Protein AF-A0A419EYG0-F1 (afdb_monomer)

Foldseek 3Di:
DDDPPPPVVVVVVVVVVVVVVVVVVVPFFDWDPLLVVLLVVCCVVCVVQWDWDDDGQAEIETEGDPPDDDDPVVVVVSCLSRQHDPVSPHGDDGSYFWYWYYYPPRHTDWIWGQDPVVRDIDIDPDPPD

Radius of gyration: 21.49 Å; Cα contacts (8 Å, |Δi|>4): 158; chains: 1; bounding box: 45×41×68 Å

Secondary structure (DSSP, 8-state):
----HHHHHHHHHHHHHHHHHHHHHTTS-PPPHHHHHHHHHHHHHHTTTEEEEEETTTEEEEEESSS----HHHHHHHHHHHHB-TTSSSB---S--EEEEEETTTEEEEEEEEETTTTEEEEESS---

Sequence (129 aa):
MYETKGLGFRLFMCLLIMVSFVLLCSACSNPSVMDMERLKALNEIYGEKYSFKLSGDFYLEVTSKGDVQVTEEELIGIYKLFFFDSSKTKKRDTAFIYLNWYKRRGRFQYQIFYDPRTGQFKKSHASHA

Structure (mmCIF, N/CA/C/O backbone):
data_AF-A0A419EYG0-F1
#
_entry.id   AF-A0A419EYG0-F1
#
loop_
_atom_site.group_PDB
_atom_site.id
_atom_site.type_symbol
_atom_site.label_atom_id
_atom_site.label_alt_id
_atom_site.label_comp_id
_atom_site.label_asym_id
_atom_site.label_entity_id
_atom_site.label_seq_id
_atom_site.pdbx_PDB_ins_code
_atom_site.Cartn_x
_atom_site.Cartn_y
_atom_site.Cartn_z
_atom_site.occupancy
_atom_site.B_iso_or_equiv
_atom_site.auth_seq_id
_atom_site.auth_comp_id
_atom_site.auth_asym_id
_atom_site.auth_atom_id
_atom_site.pdbx_PDB_model_num
ATOM 1 N N . MET A 1 1 ? 30.721 -25.054 -53.793 1.00 51.47 1 MET A N 1
ATOM 2 C CA . MET A 1 1 ? 31.377 -25.008 -52.469 1.00 51.47 1 MET A CA 1
ATOM 3 C C . MET A 1 1 ? 31.382 -23.564 -51.964 1.00 51.47 1 MET A C 1
ATOM 5 O O . MET A 1 1 ? 32.394 -22.925 -52.126 1.00 51.47 1 MET A O 1
ATOM 9 N N . TYR A 1 2 ? 30.262 -23.031 -51.449 1.00 49.16 2 TYR A N 1
ATOM 10 C CA . TYR A 1 2 ? 30.173 -21.790 -50.641 1.00 49.16 2 TYR A CA 1
ATOM 11 C C . TYR A 1 2 ? 28.724 -21.632 -50.127 1.00 49.16 2 TYR A C 1
ATOM 13 O O . TYR A 1 2 ? 27.924 -20.947 -50.748 1.00 49.16 2 TYR A O 1
ATOM 21 N N . GLU A 1 3 ? 28.374 -22.259 -49.000 1.00 49.69 3 GLU A N 1
ATOM 22 C CA . GLU A 1 3 ? 27.086 -22.021 -48.305 1.00 49.69 3 GLU A CA 1
ATOM 23 C C . GLU A 1 3 ? 27.240 -21.940 -46.773 1.00 49.69 3 GLU A C 1
ATOM 25 O O . GLU A 1 3 ? 26.322 -22.201 -46.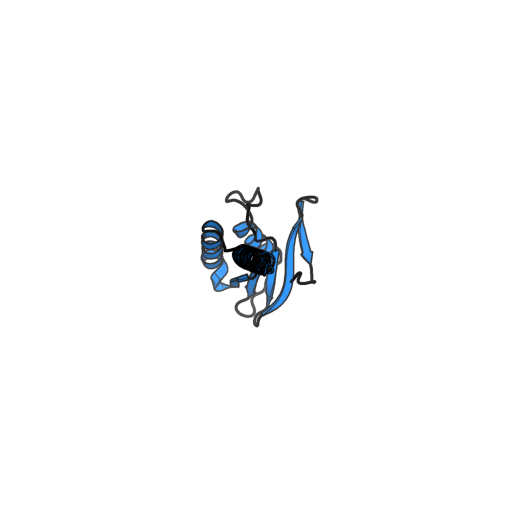005 1.00 49.69 3 GLU A O 1
ATOM 30 N N . THR A 1 4 ? 28.408 -21.537 -46.271 1.00 55.59 4 THR A N 1
ATOM 31 C CA . THR A 1 4 ? 28.649 -21.441 -44.817 1.00 55.59 4 THR A CA 1
ATOM 32 C C . THR A 1 4 ? 28.328 -20.068 -44.216 1.00 55.59 4 THR A C 1
ATOM 34 O O . THR A 1 4 ? 28.276 -19.932 -42.996 1.00 55.59 4 THR A O 1
ATOM 37 N N . LYS A 1 5 ? 28.051 -19.039 -45.035 1.00 55.22 5 LYS A N 1
ATOM 38 C CA . LYS A 1 5 ? 27.830 -17.660 -44.550 1.00 55.22 5 LYS A CA 1
ATOM 39 C C . LYS A 1 5 ? 26.475 -17.445 -43.852 1.00 55.22 5 LYS A C 1
ATOM 41 O O . LYS A 1 5 ? 26.358 -16.538 -43.036 1.00 55.22 5 LYS A O 1
ATOM 46 N N . GLY A 1 6 ? 25.469 -18.281 -44.122 1.00 61.34 6 GLY A N 1
ATOM 47 C CA . GLY A 1 6 ? 24.130 -18.144 -43.530 1.00 61.34 6 GLY A CA 1
ATOM 48 C C . GLY A 1 6 ? 23.986 -18.747 -42.128 1.00 61.34 6 GLY A C 1
ATOM 49 O O . GLY A 1 6 ? 23.185 -18.262 -41.330 1.00 61.34 6 GLY A O 1
ATOM 50 N N . LEU A 1 7 ? 24.768 -19.782 -41.804 1.00 64.50 7 LEU A N 1
ATOM 51 C CA . LEU A 1 7 ? 24.619 -20.525 -40.548 1.00 64.50 7 LEU A CA 1
ATOM 52 C C . LEU A 1 7 ? 25.145 -19.728 -39.344 1.00 64.50 7 LEU A C 1
ATOM 54 O O . LEU A 1 7 ? 24.473 -19.649 -38.319 1.00 64.50 7 LEU A O 1
ATOM 58 N N . GLY A 1 8 ? 26.299 -19.068 -39.494 1.00 71.19 8 GLY A N 1
ATOM 59 C CA . GLY A 1 8 ? 26.883 -18.231 -38.439 1.00 71.19 8 GLY A CA 1
AT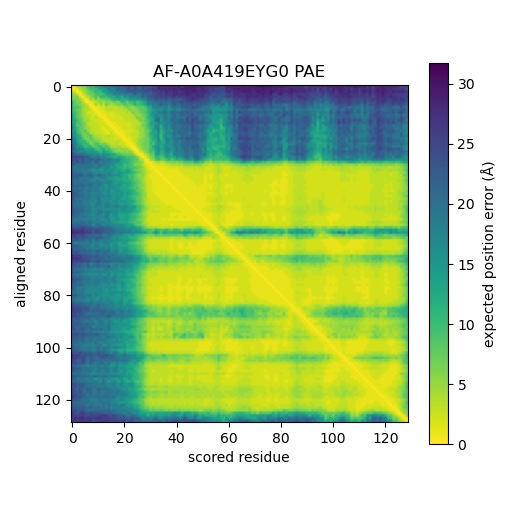OM 60 C C . GLY A 1 8 ? 26.010 -17.024 -38.084 1.00 71.19 8 GLY A C 1
ATOM 61 O O . GLY A 1 8 ? 25.826 -16.722 -36.909 1.00 71.19 8 GLY A O 1
ATOM 62 N N . PHE A 1 9 ? 25.396 -16.388 -39.087 1.00 72.94 9 PHE A N 1
ATOM 63 C CA . PHE A 1 9 ? 24.482 -15.263 -38.871 1.00 72.94 9 PHE A CA 1
ATOM 64 C C . PHE A 1 9 ? 23.203 -15.687 -38.134 1.00 72.94 9 PHE A C 1
ATOM 66 O O . PHE A 1 9 ? 22.754 -14.991 -37.226 1.00 72.94 9 PHE A O 1
ATOM 73 N N . ARG A 1 10 ? 22.642 -16.857 -38.473 1.00 77.31 10 ARG A N 1
ATOM 74 C CA . ARG A 1 10 ? 21.463 -17.412 -37.785 1.00 77.31 10 ARG A CA 1
ATOM 75 C C . ARG A 1 10 ? 21.766 -17.778 -36.332 1.00 77.31 10 ARG A C 1
ATOM 77 O O . ARG A 1 10 ? 20.981 -17.437 -35.456 1.00 77.31 10 ARG A O 1
ATOM 84 N N . LEU A 1 11 ? 22.917 -18.397 -36.065 1.00 78.50 11 LEU A N 1
ATOM 85 C CA . LEU A 1 11 ? 23.349 -18.720 -34.700 1.00 78.50 11 LEU A CA 1
ATOM 86 C C . LEU A 1 11 ? 23.600 -17.458 -33.863 1.00 78.50 11 LEU A C 1
ATOM 88 O O . LEU A 1 11 ? 23.186 -17.402 -32.708 1.00 78.50 11 LEU A O 1
ATOM 92 N N . PHE A 1 12 ? 24.204 -16.425 -34.456 1.00 79.31 12 PHE A N 1
ATOM 93 C CA . PHE A 1 12 ? 24.416 -15.135 -33.798 1.00 79.31 12 PHE A CA 1
ATOM 94 C C . PHE A 1 12 ? 23.095 -14.415 -33.480 1.00 79.31 12 PHE A C 1
ATOM 96 O O . PHE A 1 12 ? 22.922 -13.905 -32.375 1.00 79.31 12 PHE A O 1
ATOM 103 N N . MET A 1 13 ? 22.130 -14.435 -34.406 1.00 79.25 13 MET A N 1
ATOM 104 C CA . MET A 1 13 ? 20.779 -13.906 -34.180 1.00 79.25 13 MET A CA 1
ATOM 105 C C . MET A 1 13 ? 20.036 -14.664 -33.072 1.00 79.25 13 MET A C 1
ATOM 107 O O . MET A 1 13 ? 19.449 -14.037 -32.194 1.00 79.25 13 MET A O 1
ATOM 111 N N . CYS A 1 14 ? 20.102 -15.999 -33.052 1.00 81.19 14 CYS A N 1
ATOM 112 C CA . CYS A 1 14 ? 19.512 -16.794 -31.972 1.00 81.19 14 CYS A CA 1
ATOM 113 C C . CYS A 1 14 ? 20.162 -16.495 -30.613 1.00 81.19 14 CYS A C 1
ATOM 115 O O . CYS A 1 14 ? 19.454 -16.388 -29.613 1.00 81.19 14 CYS A O 1
ATOM 117 N N . LEU A 1 15 ? 21.486 -16.313 -30.575 1.00 84.00 15 LEU A N 1
ATOM 118 C CA . LEU A 1 15 ? 22.206 -15.934 -29.360 1.00 84.00 15 LEU A CA 1
ATOM 119 C C . LEU A 1 15 ? 21.751 -14.558 -28.851 1.00 84.00 15 LEU A C 1
ATOM 121 O O . LEU A 1 15 ? 21.453 -14.422 -27.669 1.00 84.00 15 LEU A O 1
ATOM 125 N N . LEU A 1 16 ? 21.645 -13.562 -29.737 1.00 83.38 16 LEU A N 1
ATOM 126 C CA . LEU A 1 16 ? 21.154 -12.225 -29.390 1.00 83.38 16 LEU A CA 1
ATOM 127 C C . LEU A 1 16 ? 19.738 -12.272 -28.815 1.00 83.38 16 LEU A C 1
ATOM 129 O O . LEU A 1 16 ? 19.494 -11.675 -27.773 1.00 83.38 16 LEU A O 1
ATOM 133 N N . ILE A 1 17 ? 18.831 -13.028 -29.440 1.00 81.38 17 ILE A N 1
ATOM 134 C CA . ILE A 1 17 ? 17.457 -13.188 -28.948 1.00 81.38 17 ILE A CA 1
ATOM 135 C C . ILE A 1 17 ? 17.451 -13.833 -27.558 1.00 81.38 17 ILE A C 1
ATOM 137 O O . ILE A 1 17 ? 16.755 -13.344 -26.671 1.00 81.38 17 ILE A O 1
ATOM 141 N N . MET A 1 18 ? 18.248 -14.886 -27.333 1.00 80.69 18 MET A N 1
ATOM 142 C CA . MET A 1 18 ? 18.334 -15.523 -26.014 1.00 80.69 18 MET A CA 1
ATOM 143 C C . MET A 1 18 ? 18.912 -14.582 -24.950 1.00 80.69 18 MET A C 1
ATOM 145 O O . MET A 1 18 ? 18.365 -14.507 -23.853 1.00 80.69 18 MET A O 1
ATOM 149 N N . VAL A 1 19 ? 19.960 -13.816 -25.270 1.00 79.38 19 VAL A N 1
ATOM 150 C CA . VAL A 1 19 ? 20.537 -12.821 -24.349 1.00 79.38 19 VAL A CA 1
ATOM 151 C C . VAL A 1 19 ? 19.526 -11.715 -24.034 1.00 79.38 19 VAL A C 1
ATOM 153 O O . VAL A 1 19 ? 19.354 -11.363 -22.868 1.00 79.38 19 VAL A O 1
ATOM 156 N N . SER A 1 20 ? 18.798 -11.209 -25.033 1.00 73.62 20 SER A N 1
ATOM 157 C CA . SER A 1 20 ? 17.731 -10.225 -24.822 1.00 73.62 20 SER A CA 1
ATOM 158 C C . SER A 1 20 ? 16.600 -10.770 -23.945 1.00 73.62 20 SER A C 1
ATOM 160 O O . SER A 1 20 ? 16.102 -10.047 -23.087 1.00 73.62 20 SER A O 1
ATOM 162 N N . PHE A 1 21 ? 16.221 -12.041 -24.100 1.00 72.12 21 PHE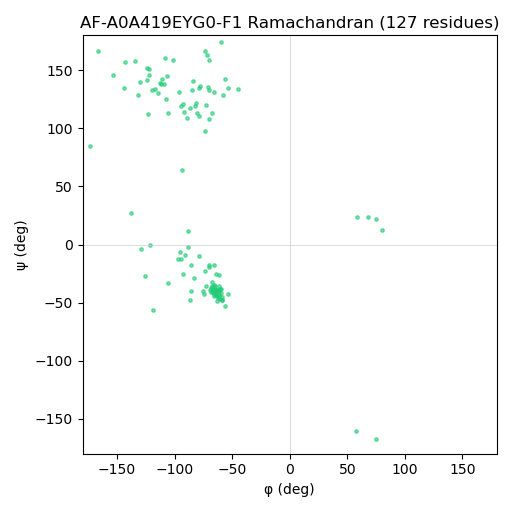 A N 1
ATOM 163 C CA . PHE A 1 21 ? 15.171 -12.661 -23.286 1.00 72.12 21 PHE A CA 1
ATOM 164 C C . PHE A 1 21 ? 15.597 -12.825 -21.818 1.00 72.12 21 PHE A C 1
ATOM 166 O O . PHE A 1 21 ? 14.825 -12.529 -20.910 1.00 72.12 21 PHE A O 1
ATOM 173 N N . VAL A 1 22 ? 16.853 -13.215 -21.574 1.00 69.56 22 VAL A N 1
ATOM 174 C CA . VAL A 1 22 ? 17.418 -13.333 -20.216 1.00 69.56 22 VAL A CA 1
ATOM 175 C C . VAL A 1 22 ? 17.504 -11.967 -19.519 1.00 69.56 22 VAL A C 1
ATOM 177 O O . VAL A 1 22 ? 17.193 -11.861 -18.330 1.00 69.56 22 VAL A O 1
ATOM 180 N N . LEU A 1 23 ? 17.861 -10.909 -20.255 1.00 64.44 23 LEU A N 1
ATOM 181 C CA . LEU A 1 23 ? 17.886 -9.537 -19.733 1.00 64.44 23 LEU A CA 1
ATOM 182 C C . LEU A 1 23 ? 16.480 -8.995 -19.417 1.00 64.44 23 LEU A C 1
ATOM 184 O O . LEU A 1 23 ? 16.318 -8.239 -18.464 1.00 64.44 23 LEU A O 1
ATOM 188 N N . LEU A 1 24 ? 15.450 -9.404 -20.163 1.00 60.72 24 LEU A N 1
ATOM 189 C CA . LEU A 1 24 ? 14.061 -9.014 -19.886 1.00 60.72 24 LEU A CA 1
ATOM 190 C C . LEU A 1 24 ? 13.485 -9.719 -18.648 1.00 60.72 24 LEU A C 1
ATOM 192 O O . LEU A 1 24 ? 12.754 -9.097 -17.883 1.00 60.72 24 LEU A O 1
ATOM 196 N N . CYS A 1 25 ? 13.848 -10.979 -18.390 1.00 57.12 25 CYS A N 1
ATOM 197 C CA . CYS A 1 25 ? 13.390 -11.705 -17.197 1.00 57.12 25 CYS A CA 1
ATOM 198 C C . CYS A 1 25 ? 14.000 -11.189 -15.881 1.00 57.12 25 CYS A C 1
ATOM 200 O O . CYS A 1 25 ? 13.471 -11.471 -14.811 1.00 57.12 25 CYS A O 1
ATOM 202 N N . SER A 1 26 ? 15.103 -10.439 -15.936 1.00 55.56 26 SER A N 1
ATOM 203 C CA . SER A 1 26 ? 15.755 -9.861 -14.751 1.00 55.56 26 SER A CA 1
ATOM 204 C C . SER A 1 26 ? 15.205 -8.479 -14.368 1.00 55.56 26 SER A C 1
ATOM 206 O O . SER A 1 26 ? 15.588 -7.938 -13.334 1.00 55.56 26 SER A O 1
ATOM 208 N N . ALA A 1 27 ? 14.262 -7.945 -15.152 1.00 53.69 27 ALA A N 1
ATOM 209 C CA . ALA A 1 27 ? 13.534 -6.710 -14.864 1.00 53.69 27 ALA A CA 1
ATOM 210 C C . ALA A 1 27 ? 12.252 -6.923 -14.026 1.00 53.69 27 ALA A C 1
ATOM 212 O O . ALA A 1 27 ? 11.460 -5.992 -13.890 1.00 53.69 27 ALA A O 1
ATOM 213 N N . CYS A 1 28 ? 12.038 -8.115 -13.452 1.00 60.16 28 CYS A N 1
ATOM 214 C CA . CYS A 1 28 ? 11.053 -8.299 -12.381 1.00 60.16 28 CYS A CA 1
ATOM 215 C C . CYS A 1 28 ? 11.417 -7.370 -11.214 1.00 60.16 28 CYS A C 1
ATOM 217 O O . CYS A 1 28 ? 12.574 -7.352 -10.779 1.00 60.16 28 CYS A O 1
ATOM 219 N N . SER A 1 29 ? 10.469 -6.569 -10.722 1.00 66.94 29 SER A N 1
ATOM 220 C CA . SER A 1 29 ? 10.787 -5.535 -9.740 1.00 66.94 29 SER A CA 1
ATOM 221 C C . SER A 1 29 ? 11.051 -6.180 -8.381 1.00 66.94 29 SER A C 1
ATOM 223 O O . SER A 1 29 ? 10.137 -6.519 -7.628 1.00 66.94 29 SER A O 1
ATOM 225 N N . ASN A 1 30 ? 12.322 -6.387 -8.059 1.00 79.56 30 ASN A N 1
ATOM 226 C CA . ASN A 1 30 ? 12.698 -6.865 -6.739 1.00 79.56 30 ASN A CA 1
ATOM 227 C C . ASN A 1 30 ? 12.467 -5.749 -5.703 1.00 79.56 30 ASN A C 1
ATOM 229 O O . ASN A 1 30 ? 12.851 -4.604 -5.960 1.00 79.56 30 ASN A O 1
ATOM 233 N N . PRO A 1 31 ? 11.878 -6.054 -4.529 1.00 86.69 31 PRO A N 1
ATOM 234 C CA . PRO A 1 31 ? 11.737 -5.083 -3.451 1.00 86.69 31 PRO A CA 1
ATOM 235 C C . PRO A 1 31 ? 13.079 -4.448 -3.082 1.00 86.69 31 PRO A C 1
ATOM 237 O O . PRO A 1 31 ? 14.079 -5.148 -2.907 1.00 86.69 31 PRO A O 1
ATOM 240 N N . SER A 1 32 ? 13.104 -3.124 -2.921 1.00 89.94 32 SER A N 1
ATOM 241 C CA . SER A 1 32 ? 14.296 -2.438 -2.422 1.00 89.94 32 SER A CA 1
ATOM 242 C C . SER A 1 32 ? 14.505 -2.709 -0.925 1.00 89.94 32 SER A C 1
ATOM 244 O O . SER A 1 32 ? 13.576 -3.090 -0.208 1.00 89.94 32 SER A O 1
ATOM 246 N N . VAL A 1 33 ? 15.714 -2.446 -0.413 1.00 91.19 33 VAL A N 1
ATOM 247 C CA . VAL A 1 33 ? 16.009 -2.526 1.035 1.00 91.19 33 VAL A CA 1
ATOM 248 C C . VAL A 1 33 ? 15.025 -1.673 1.842 1.00 91.19 33 VAL A C 1
ATOM 250 O O . VAL A 1 33 ? 14.474 -2.127 2.842 1.00 91.19 33 VAL A O 1
ATOM 253 N N . MET A 1 34 ? 14.726 -0.469 1.353 1.00 91.88 34 MET A N 1
ATOM 254 C CA . MET A 1 34 ? 13.778 0.437 1.997 1.00 91.88 34 MET A CA 1
ATOM 255 C C . MET A 1 34 ? 12.343 -0.113 1.982 1.00 91.88 34 MET A C 1
ATOM 257 O O . MET A 1 34 ? 11.609 0.085 2.948 1.00 91.88 34 MET A O 1
ATOM 261 N N . ASP A 1 35 ? 11.922 -0.825 0.932 1.00 92.56 35 ASP A N 1
ATOM 262 C CA . ASP A 1 35 ? 10.599 -1.465 0.912 1.00 92.56 35 ASP A CA 1
ATOM 263 C C . ASP A 1 35 ? 10.505 -2.564 1.978 1.00 92.56 35 ASP A C 1
ATOM 265 O O . ASP A 1 35 ? 9.490 -2.667 2.668 1.00 92.56 35 ASP A O 1
ATOM 269 N N . MET A 1 36 ? 11.583 -3.325 2.186 1.00 93.62 36 MET A N 1
ATOM 270 C CA . MET A 1 36 ? 11.654 -4.339 3.242 1.00 93.62 36 MET A CA 1
ATOM 271 C C . MET A 1 36 ? 11.632 -3.719 4.645 1.00 93.62 36 MET A C 1
ATOM 273 O O . MET A 1 36 ? 10.922 -4.214 5.522 1.00 93.62 36 MET A O 1
ATOM 277 N N . GLU A 1 37 ? 12.336 -2.607 4.864 1.00 94.62 37 GLU A N 1
ATOM 278 C CA . GLU A 1 37 ? 12.281 -1.858 6.128 1.00 94.62 37 GLU A CA 1
ATOM 279 C C . GLU A 1 37 ? 10.873 -1.326 6.417 1.00 94.62 37 GLU A C 1
ATOM 281 O O . GLU A 1 37 ? 10.370 -1.442 7.536 1.00 94.62 37 GLU A O 1
ATOM 286 N N . ARG A 1 38 ? 10.192 -0.785 5.402 1.00 94.31 38 ARG A N 1
ATOM 287 C CA . ARG A 1 38 ? 8.814 -0.297 5.542 1.00 94.31 38 ARG A CA 1
ATOM 288 C C . ARG A 1 38 ? 7.829 -1.433 5.774 1.00 94.31 38 ARG A C 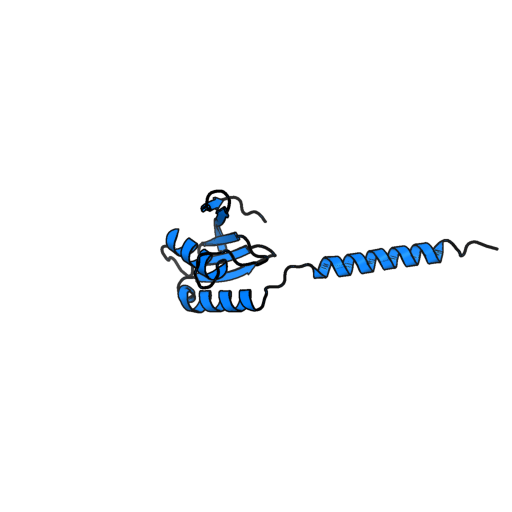1
ATOM 290 O O . ARG A 1 38 ? 6.923 -1.284 6.590 1.00 94.31 38 ARG A O 1
ATOM 297 N N . LEU A 1 39 ? 8.023 -2.578 5.122 1.00 95.31 39 LEU A N 1
ATOM 298 C CA . LEU A 1 39 ? 7.236 -3.781 5.377 1.00 95.31 39 LEU A CA 1
ATOM 299 C C . LEU A 1 39 ? 7.428 -4.275 6.818 1.00 95.31 39 LEU A C 1
ATOM 301 O O . LEU A 1 39 ? 6.462 -4.686 7.463 1.00 95.31 39 LEU A O 1
ATOM 305 N N . LYS A 1 40 ? 8.653 -4.202 7.352 1.00 96.44 40 LYS A N 1
ATOM 306 C CA . LYS A 1 40 ? 8.935 -4.518 8.756 1.00 96.44 40 LYS A CA 1
ATOM 307 C C . LYS A 1 40 ? 8.211 -3.551 9.697 1.00 96.44 40 LYS A C 1
ATOM 309 O O . LYS A 1 40 ? 7.485 -4.013 10.571 1.00 96.44 40 LYS A O 1
ATOM 314 N N . ALA A 1 41 ? 8.307 -2.243 9.457 1.00 95.75 41 ALA A N 1
ATOM 315 C CA . ALA A 1 41 ? 7.613 -1.228 10.255 1.00 95.75 41 ALA A CA 1
ATOM 316 C C . ALA A 1 41 ? 6.081 -1.402 10.234 1.00 95.75 41 ALA A C 1
ATOM 318 O O . ALA A 1 41 ? 5.416 -1.243 11.256 1.00 95.75 41 ALA A O 1
ATOM 319 N N . LEU A 1 42 ? 5.506 -1.780 9.086 1.00 96.88 42 LEU A N 1
ATOM 320 C CA . LEU A 1 42 ? 4.088 -2.137 8.995 1.00 96.88 42 LEU A CA 1
ATOM 321 C C . LEU A 1 42 ? 3.737 -3.328 9.886 1.00 96.88 42 LEU A C 1
ATOM 323 O O . LEU A 1 42 ? 2.742 -3.276 10.604 1.00 96.88 42 LEU A O 1
ATOM 327 N N . ASN A 1 43 ? 4.541 -4.392 9.851 1.00 97.00 43 ASN A N 1
ATOM 328 C CA . ASN A 1 43 ? 4.316 -5.562 10.697 1.00 97.00 43 ASN A CA 1
ATOM 329 C C . ASN A 1 43 ? 4.477 -5.236 12.188 1.00 97.00 43 ASN A C 1
ATOM 331 O O . ASN A 1 43 ? 3.720 -5.758 12.996 1.00 97.00 43 ASN A O 1
ATOM 335 N N . GLU A 1 44 ? 5.401 -4.354 12.563 1.00 97.25 44 GLU A N 1
ATOM 336 C CA . GLU A 1 44 ? 5.568 -3.928 13.958 1.00 97.25 44 GLU A CA 1
ATOM 337 C C . GLU A 1 44 ? 4.358 -3.126 14.466 1.00 97.25 44 GLU A C 1
ATOM 339 O O . GLU A 1 44 ? 3.907 -3.343 15.586 1.00 97.25 44 GLU A O 1
ATOM 344 N N . ILE A 1 45 ? 3.793 -2.234 13.644 1.00 96.56 45 ILE A N 1
ATOM 345 C CA . ILE A 1 45 ? 2.697 -1.340 14.064 1.00 96.56 45 ILE A CA 1
ATOM 346 C C . ILE A 1 45 ? 1.317 -2.000 13.925 1.00 96.56 45 ILE A C 1
ATOM 348 O O . ILE A 1 45 ? 0.439 -1.810 14.763 1.00 96.56 45 ILE A O 1
ATOM 352 N N . TYR A 1 46 ? 1.103 -2.756 12.850 1.00 96.88 46 TYR A N 1
ATOM 353 C CA . TYR A 1 46 ? -0.210 -3.259 12.437 1.00 96.88 46 TYR A CA 1
ATOM 354 C C . TYR A 1 46 ? -0.277 -4.791 12.355 1.00 96.88 46 TYR A C 1
ATOM 356 O O . TYR A 1 46 ? -1.328 -5.346 12.025 1.00 96.88 46 TYR A O 1
ATOM 364 N N . GLY A 1 47 ? 0.819 -5.496 12.649 1.00 96.12 47 GLY A N 1
ATOM 365 C CA . GLY A 1 47 ? 0.938 -6.940 12.447 1.00 96.12 47 GLY A CA 1
ATOM 366 C C . GLY A 1 47 ? 0.017 -7.788 13.315 1.00 96.12 47 GLY A C 1
ATOM 367 O O . GLY A 1 47 ? -0.231 -8.938 12.969 1.00 96.12 47 GLY A O 1
ATOM 368 N N . GLU A 1 48 ? -0.543 -7.267 14.404 1.00 96.12 48 GLU A N 1
ATOM 369 C CA . GLU A 1 48 ? -1.570 -7.997 15.159 1.00 96.12 48 GLU A CA 1
ATOM 370 C C . GLU A 1 48 ? -2.879 -8.116 14.368 1.00 96.12 48 GLU A C 1
ATOM 372 O O . GLU A 1 48 ? -3.507 -9.176 14.345 1.00 96.12 48 GLU A O 1
ATOM 377 N N . LYS A 1 49 ? -3.262 -7.048 13.657 1.00 96.75 49 LYS A N 1
ATOM 378 C CA . LYS A 1 49 ? -4.522 -6.959 12.906 1.00 96.75 49 LYS A CA 1
ATOM 379 C C . LYS A 1 49 ? -4.399 -7.378 11.447 1.00 96.75 49 LYS A C 1
ATOM 381 O O . LYS A 1 49 ? -5.398 -7.782 10.854 1.00 96.75 49 LYS A O 1
ATOM 386 N N . TYR A 1 50 ? -3.213 -7.281 10.851 1.00 97.56 50 TYR A N 1
ATOM 387 C CA . TYR A 1 50 ? -3.017 -7.548 9.428 1.00 97.56 50 TYR A CA 1
ATOM 388 C C . TYR A 1 50 ? -1.792 -8.411 9.160 1.00 97.56 50 TYR A C 1
ATOM 390 O O . TYR A 1 50 ? -0.856 -8.497 9.952 1.00 97.56 50 TYR A O 1
ATOM 398 N N . SER A 1 51 ? -1.800 -9.056 8.003 1.00 96.69 51 SER A N 1
ATOM 399 C CA . SER A 1 51 ? -0.605 -9.586 7.361 1.00 96.69 51 SER A CA 1
ATOM 400 C C . SER A 1 51 ? -0.319 -8.794 6.094 1.00 96.69 51 SER A C 1
ATOM 402 O O . SER A 1 51 ? -1.240 -8.515 5.319 1.00 96.69 51 SER A O 1
ATOM 404 N N . PHE A 1 52 ? 0.956 -8.489 5.882 1.00 96.62 52 PHE A N 1
ATOM 405 C CA . PHE A 1 52 ? 1.435 -7.708 4.751 1.00 96.62 52 PHE A CA 1
ATOM 406 C C . PHE A 1 52 ? 2.274 -8.575 3.821 1.00 96.62 52 PHE A C 1
ATOM 408 O O . PHE A 1 52 ? 3.095 -9.366 4.287 1.00 96.62 52 PHE A O 1
ATOM 415 N N . LYS A 1 53 ? 2.093 -8.407 2.512 1.00 94.38 53 LYS A N 1
ATOM 416 C CA . LYS A 1 53 ? 2.889 -9.095 1.494 1.00 94.38 53 LYS A CA 1
ATOM 417 C C . LYS A 1 53 ? 3.130 -8.168 0.310 1.00 94.38 53 LYS A C 1
ATOM 419 O O . LYS A 1 53 ? 2.202 -7.530 -0.169 1.00 94.38 53 LYS A O 1
ATOM 424 N N . LEU A 1 54 ? 4.364 -8.119 -0.177 1.00 92.19 54 LEU A N 1
ATOM 425 C CA . LEU A 1 54 ? 4.669 -7.522 -1.476 1.00 92.19 54 LEU A CA 1
ATOM 426 C C . LEU A 1 54 ? 4.370 -8.575 -2.542 1.00 92.19 54 LEU A C 1
ATOM 428 O O . LEU A 1 54 ? 4.899 -9.687 -2.472 1.00 92.19 54 LEU A O 1
ATOM 432 N N . SER A 1 55 ? 3.444 -8.275 -3.447 1.00 85.12 55 SER A N 1
ATOM 433 C CA . SER A 1 55 ? 2.902 -9.244 -4.399 1.00 85.12 55 SER A CA 1
ATOM 434 C C . SER A 1 55 ? 2.913 -8.668 -5.804 1.00 85.12 55 SER A C 1
ATOM 436 O O . SER A 1 55 ? 2.428 -7.557 -6.032 1.00 85.12 55 SER A O 1
ATOM 438 N N . GLY A 1 56 ? 3.474 -9.438 -6.738 1.00 74.31 56 GLY A N 1
ATOM 439 C CA . GLY A 1 56 ? 3.776 -8.952 -8.079 1.00 74.31 56 GLY A CA 1
ATOM 440 C C . GLY A 1 56 ? 4.700 -7.734 -8.050 1.00 74.31 56 GLY A C 1
ATOM 441 O O . GLY A 1 56 ? 5.364 -7.465 -7.048 1.00 74.31 56 GLY A O 1
ATOM 442 N N . ASP A 1 57 ? 4.703 -6.987 -9.149 1.00 70.19 57 ASP A N 1
ATOM 443 C CA . ASP A 1 57 ? 5.610 -5.849 -9.299 1.00 70.19 57 ASP A CA 1
ATOM 444 C C . ASP A 1 57 ? 5.060 -4.540 -8.688 1.00 70.19 57 ASP A C 1
ATOM 446 O O . ASP A 1 57 ? 5.810 -3.606 -8.419 1.00 70.19 57 ASP A O 1
ATOM 450 N N . PHE A 1 58 ? 3.744 -4.447 -8.431 1.00 83.94 58 PHE A N 1
ATOM 451 C CA . PHE A 1 58 ? 3.097 -3.148 -8.174 1.00 83.94 58 PHE A CA 1
ATOM 452 C C . PHE A 1 58 ? 2.220 -3.065 -6.913 1.00 83.94 58 PHE A C 1
ATOM 454 O O . PHE A 1 58 ? 1.730 -1.972 -6.602 1.00 83.94 58 PHE A O 1
ATOM 461 N N . TYR A 1 59 ? 2.016 -4.161 -6.169 1.00 89.38 59 TYR A N 1
ATOM 462 C CA . TYR A 1 59 ? 1.028 -4.213 -5.081 1.00 89.38 59 TYR A CA 1
ATOM 463 C C . TYR A 1 59 ? 1.637 -4.521 -3.705 1.00 89.38 59 TYR A C 1
ATOM 465 O O . TYR A 1 59 ? 2.381 -5.485 -3.520 1.00 89.38 59 TYR A O 1
ATOM 473 N N . LEU A 1 60 ? 1.226 -3.737 -2.706 1.00 95.12 60 LEU A N 1
ATOM 474 C CA . LEU A 1 60 ? 1.264 -4.133 -1.301 1.00 95.12 60 LEU A CA 1
ATOM 475 C C . LEU A 1 60 ? -0.084 -4.766 -0.941 1.00 95.12 60 LEU A C 1
ATOM 477 O O . LEU A 1 60 ? -1.114 -4.092 -0.922 1.00 95.12 60 LEU A O 1
ATOM 481 N N . GLU A 1 61 ? -0.090 -6.053 -0.627 1.00 95.75 61 GLU A N 1
ATOM 482 C CA . GLU A 1 61 ? -1.269 -6.754 -0.131 1.00 95.75 61 GLU A CA 1
ATOM 483 C C . GLU A 1 61 ? -1.403 -6.587 1.382 1.00 95.75 61 GLU A C 1
ATOM 485 O O . GLU A 1 61 ? -0.455 -6.803 2.141 1.00 95.75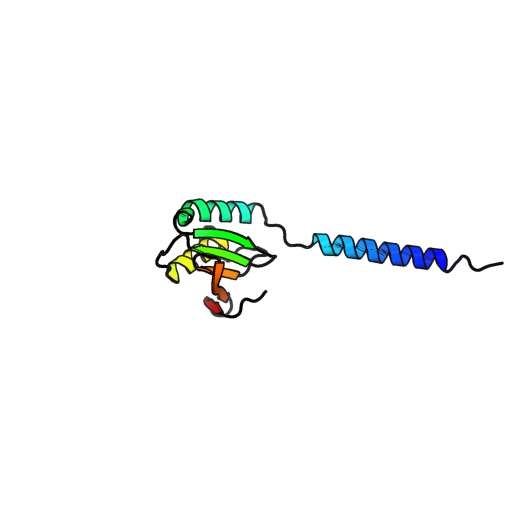 61 GLU A O 1
ATOM 490 N N . VAL A 1 62 ? -2.617 -6.257 1.818 1.00 96.88 62 VAL A N 1
ATOM 491 C CA . VAL A 1 62 ? -3.010 -6.124 3.221 1.00 96.88 62 VAL A CA 1
ATOM 492 C C . VAL A 1 62 ? -4.176 -7.067 3.474 1.00 96.88 62 VAL A C 1
ATOM 494 O O . VAL A 1 62 ? -5.271 -6.856 2.956 1.00 96.88 62 VAL A O 1
ATOM 497 N N . THR A 1 63 ? -3.963 -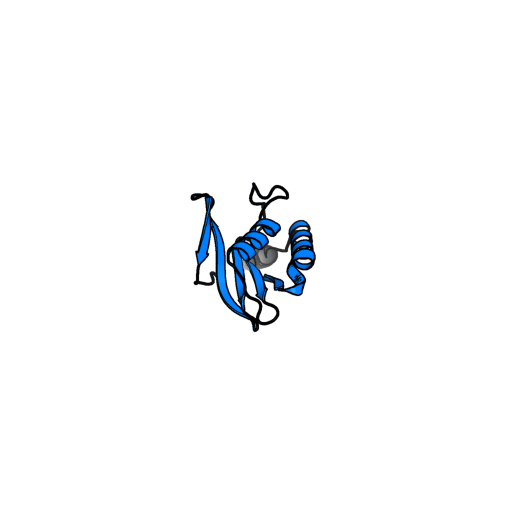8.105 4.279 1.00 97.12 63 THR A N 1
ATOM 498 C CA . THR A 1 63 ? -5.012 -9.080 4.622 1.00 97.12 63 THR A CA 1
ATOM 499 C C . THR A 1 63 ? -5.355 -9.001 6.102 1.00 97.12 63 THR A C 1
ATOM 501 O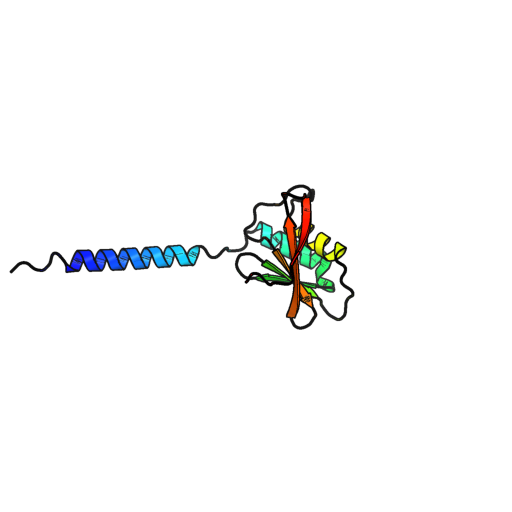 O . THR A 1 63 ? -4.458 -9.044 6.941 1.00 97.12 63 THR A O 1
ATOM 504 N N . SER A 1 64 ? -6.642 -8.906 6.444 1.00 96.81 64 SER A N 1
ATOM 505 C CA . SER A 1 64 ? -7.080 -8.854 7.844 1.00 96.81 64 SER A CA 1
ATOM 506 C C . SER A 1 64 ? -6.896 -10.198 8.569 1.00 96.81 64 SER A C 1
ATOM 508 O O . SER A 1 64 ? -7.309 -11.256 8.079 1.00 96.81 64 SER A O 1
ATOM 510 N N . LYS A 1 65 ? -6.327 -10.154 9.777 1.00 94.44 65 LYS A N 1
ATOM 511 C CA . LYS A 1 65 ? -6.254 -11.270 10.725 1.00 94.44 65 LYS A CA 1
ATOM 512 C C . LYS A 1 65 ? -7.530 -11.273 11.565 1.00 94.44 65 LYS A C 1
ATOM 514 O O . LYS A 1 65 ? -7.816 -10.324 12.281 1.00 94.44 65 LYS A O 1
ATOM 519 N N . GLY A 1 66 ? -8.317 -12.341 11.471 1.00 89.81 66 GLY A N 1
ATOM 520 C CA . GLY A 1 66 ? -9.584 -12.430 12.206 1.00 89.81 66 GLY A CA 1
ATOM 521 C C . GLY A 1 66 ? -10.707 -11.562 11.624 1.00 89.81 66 GLY A C 1
ATOM 522 O O . GLY A 1 66 ? -10.618 -11.066 10.497 1.00 89.81 66 GLY A O 1
ATOM 523 N N . ASP A 1 67 ? -11.777 -11.419 12.404 1.00 86.19 67 ASP A N 1
ATOM 524 C CA . ASP A 1 67 ? -12.909 -10.536 12.106 1.00 86.19 67 ASP A CA 1
ATOM 525 C C . ASP A 1 67 ? -12.683 -9.172 12.781 1.00 86.19 67 ASP A C 1
ATOM 527 O O . ASP A 1 67 ? -13.390 -8.780 13.704 1.00 86.19 67 ASP A O 1
ATOM 531 N N . VAL A 1 68 ? -11.638 -8.467 12.343 1.00 89.00 68 VAL A N 1
ATOM 532 C CA . VAL A 1 68 ? -11.360 -7.088 12.768 1.00 89.00 68 VAL A CA 1
ATOM 533 C C . VAL A 1 68 ? -12.166 -6.098 11.931 1.00 89.00 68 VAL A C 1
ATOM 535 O O . VAL A 1 68 ? -12.309 -6.257 10.715 1.00 89.00 68 VAL A O 1
ATOM 538 N N . GLN A 1 69 ? -12.683 -5.053 12.577 1.00 91.88 69 GLN A N 1
ATOM 539 C CA . GLN A 1 69 ? -13.271 -3.920 11.872 1.00 91.88 69 GLN A CA 1
ATOM 540 C C . GLN A 1 69 ? -12.148 -3.105 11.225 1.00 91.88 69 GLN A C 1
ATOM 542 O O . GLN A 1 69 ? -11.256 -2.618 11.915 1.00 91.88 69 GLN A O 1
ATOM 547 N N . VAL A 1 70 ? -12.196 -2.977 9.900 1.00 93.06 70 VAL A N 1
ATOM 548 C CA . VAL A 1 70 ? -11.214 -2.231 9.103 1.00 93.06 70 VAL A CA 1
ATOM 549 C C . VAL A 1 70 ? -11.864 -0.941 8.621 1.00 93.06 70 VAL A C 1
ATOM 551 O O . VAL A 1 70 ? -12.919 -0.995 7.984 1.00 93.06 70 VAL A O 1
ATOM 554 N N . THR A 1 71 ? -11.245 0.201 8.913 1.00 95.19 71 THR A N 1
ATOM 555 C CA . THR A 1 71 ? -11.681 1.509 8.405 1.00 95.19 71 THR A CA 1
ATOM 556 C C . THR A 1 71 ? -10.815 1.961 7.234 1.00 95.19 71 THR A C 1
ATOM 558 O O . THR A 1 71 ? -9.686 1.501 7.046 1.00 95.19 71 THR A O 1
ATOM 561 N N . GLU A 1 72 ? -11.347 2.872 6.422 1.00 94.69 72 GLU A N 1
ATOM 562 C CA . GLU A 1 72 ? -10.609 3.434 5.291 1.00 94.69 72 GLU A CA 1
ATOM 563 C C . GLU A 1 72 ? -9.433 4.296 5.762 1.00 94.69 72 GLU A C 1
ATOM 565 O O . GLU A 1 72 ? -8.345 4.217 5.195 1.00 94.69 72 GLU A O 1
ATOM 570 N N . GLU A 1 73 ? -9.605 5.049 6.847 1.00 96.19 73 GLU A N 1
ATOM 571 C CA . GLU A 1 73 ? -8.558 5.867 7.458 1.00 96.19 73 GLU A CA 1
ATOM 572 C C . GLU A 1 73 ? -7.370 5.015 7.917 1.00 96.19 73 GLU A C 1
ATOM 574 O O . GLU A 1 73 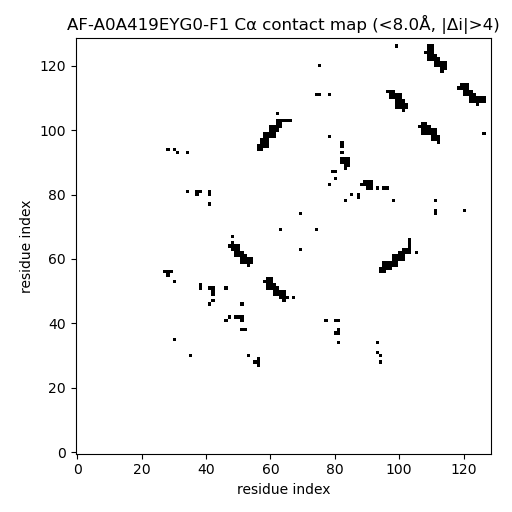? -6.217 5.418 7.752 1.00 96.19 73 GLU A O 1
ATOM 579 N N . GLU A 1 74 ? -7.637 3.818 8.450 1.00 96.06 74 GLU A N 1
ATOM 580 C CA . GLU A 1 74 ? -6.600 2.879 8.877 1.00 96.06 74 GLU A CA 1
ATOM 581 C C . GLU A 1 74 ? -5.795 2.367 7.673 1.00 96.06 74 GLU A C 1
ATOM 583 O O . GLU A 1 74 ? -4.562 2.396 7.691 1.00 96.06 74 GLU A O 1
ATOM 588 N N . LEU A 1 75 ? -6.472 1.999 6.579 1.00 96.94 75 LEU A N 1
ATOM 589 C CA . LEU A 1 75 ? -5.814 1.573 5.340 1.00 96.94 75 LEU A CA 1
ATOM 590 C C . LEU A 1 75 ? -5.048 2.715 4.652 1.00 96.94 75 LEU A C 1
ATOM 592 O O . LEU A 1 75 ? -3.961 2.490 4.119 1.00 96.94 75 LEU A O 1
ATOM 596 N N . ILE A 1 76 ? -5.553 3.952 4.699 1.00 96.50 76 ILE A N 1
ATOM 597 C CA . ILE A 1 76 ? -4.818 5.143 4.243 1.00 96.50 76 ILE A CA 1
ATOM 598 C C . ILE A 1 76 ? -3.579 5.374 5.119 1.00 96.50 76 ILE A C 1
ATOM 600 O O . ILE A 1 76 ? -2.523 5.747 4.605 1.00 96.50 76 ILE A O 1
ATOM 604 N N . GLY A 1 77 ? -3.676 5.137 6.429 1.00 95.75 77 GLY A N 1
ATOM 605 C CA . GLY A 1 77 ? -2.544 5.182 7.354 1.00 95.75 77 GLY A CA 1
ATOM 606 C C . GLY A 1 77 ? -1.444 4.192 6.971 1.00 95.75 77 GLY A C 1
ATOM 607 O O . GLY A 1 77 ? -0.281 4.587 6.849 1.00 95.75 77 GLY A O 1
ATOM 608 N N . ILE A 1 78 ? -1.826 2.942 6.694 1.00 96.81 78 ILE A N 1
ATOM 609 C CA . ILE A 1 78 ? -0.938 1.890 6.179 1.00 96.81 78 ILE A CA 1
ATOM 610 C C . ILE A 1 78 ? -0.310 2.322 4.848 1.00 96.81 78 ILE A C 1
ATOM 612 O O . ILE A 1 78 ? 0.911 2.251 4.695 1.00 96.81 78 ILE A O 1
ATOM 616 N N . TYR A 1 79 ? -1.114 2.835 3.907 1.00 96.56 79 TYR A N 1
ATOM 617 C CA . TYR A 1 79 ? -0.612 3.325 2.623 1.00 96.56 79 TYR A CA 1
ATOM 618 C C . TYR A 1 79 ? 0.453 4.405 2.836 1.00 96.56 79 TYR A C 1
ATOM 620 O O . TYR A 1 79 ? 1.566 4.308 2.325 1.00 96.56 79 TYR A O 1
ATOM 628 N N . LYS A 1 80 ? 0.145 5.446 3.613 1.00 95.56 80 LYS A N 1
ATOM 629 C CA . LYS A 1 80 ? 1.088 6.545 3.855 1.00 95.56 80 LYS A CA 1
ATOM 630 C C . LYS A 1 80 ? 2.378 6.049 4.496 1.00 95.56 80 LYS A C 1
ATOM 632 O O . LYS A 1 80 ? 3.450 6.481 4.095 1.00 95.56 80 LYS A O 1
ATOM 637 N N . LEU A 1 81 ? 2.289 5.132 5.457 1.00 95.06 81 LEU A N 1
ATOM 638 C CA . LEU A 1 81 ? 3.464 4.604 6.143 1.00 95.06 81 LEU A CA 1
ATOM 639 C C . LEU A 1 81 ? 4.429 3.875 5.194 1.00 95.06 81 LEU A C 1
ATOM 641 O O . LEU A 1 81 ? 5.643 3.980 5.375 1.00 95.06 81 LEU A O 1
ATOM 645 N N . PHE A 1 82 ? 3.901 3.181 4.183 1.00 95.31 82 PHE A N 1
ATOM 646 C CA . PHE A 1 82 ? 4.707 2.438 3.216 1.00 95.31 82 PHE A CA 1
ATOM 647 C C . PHE A 1 82 ? 5.175 3.286 2.025 1.00 95.31 82 PHE A C 1
ATOM 649 O O . PHE A 1 82 ? 6.349 3.254 1.645 1.00 95.31 82 PHE A O 1
ATOM 656 N N . PHE A 1 83 ? 4.258 4.046 1.425 1.00 94.56 83 PHE A N 1
ATOM 657 C CA . PHE A 1 83 ? 4.464 4.720 0.141 1.00 94.56 83 PHE A CA 1
ATOM 658 C C . PHE A 1 83 ? 4.942 6.164 0.263 1.00 94.56 83 PHE A C 1
ATOM 660 O O . PHE A 1 83 ? 5.348 6.733 -0.745 1.00 94.56 83 PHE A O 1
ATOM 667 N N . PHE A 1 84 ? 4.890 6.780 1.445 1.00 94.00 84 PHE A N 1
ATOM 668 C CA . PHE A 1 84 ? 5.385 8.140 1.651 1.00 94.00 84 PHE A CA 1
ATOM 669 C C . PHE A 1 84 ? 6.671 8.150 2.478 1.00 94.00 84 PHE A C 1
ATOM 671 O O . PHE A 1 84 ? 7.035 7.173 3.135 1.00 94.00 84 PHE A O 1
ATOM 678 N N . ASP A 1 85 ? 7.398 9.258 2.380 1.00 88.81 85 ASP A N 1
ATOM 679 C CA . ASP A 1 85 ? 8.560 9.531 3.214 1.00 88.81 85 ASP A CA 1
ATOM 680 C C . ASP A 1 85 ? 8.207 9.568 4.712 1.00 88.81 85 ASP A C 1
ATOM 682 O O . ASP A 1 85 ? 7.050 9.473 5.127 1.00 88.81 85 ASP A O 1
ATOM 686 N N . SER A 1 86 ? 9.225 9.694 5.563 1.00 83.19 86 SER A N 1
ATOM 687 C CA . SER A 1 86 ? 9.033 9.733 7.017 1.00 83.19 86 SER A CA 1
ATOM 688 C C . SER A 1 86 ? 8.169 10.916 7.478 1.00 83.19 86 SER A C 1
ATOM 690 O O . SER A 1 86 ? 7.490 10.801 8.495 1.00 83.19 86 SER A O 1
ATOM 692 N N . SER A 1 87 ? 8.136 12.015 6.715 1.00 81.44 87 SER A N 1
ATOM 693 C CA . SER A 1 87 ? 7.239 13.157 6.938 1.00 81.44 87 SER A CA 1
ATOM 694 C C . SER A 1 87 ? 5.806 12.930 6.444 1.00 81.44 87 SER A C 1
ATOM 696 O O . SER A 1 87 ? 4.924 13.718 6.774 1.00 81.44 87 SER A O 1
ATOM 698 N N . LYS A 1 88 ? 5.542 11.854 5.694 1.00 82.25 88 LYS A N 1
ATOM 699 C CA . LYS A 1 88 ? 4.251 11.525 5.069 1.00 82.25 88 LYS A CA 1
ATOM 700 C C . LYS A 1 88 ? 3.738 12.601 4.102 1.00 82.25 88 LYS A C 1
ATOM 702 O O . LYS A 1 88 ? 2.534 12.676 3.853 1.00 82.25 88 LYS A O 1
ATOM 707 N N . THR A 1 89 ? 4.630 13.424 3.555 1.00 81.69 89 THR A N 1
ATOM 708 C CA . THR A 1 89 ? 4.286 14.570 2.692 1.00 81.69 89 THR A CA 1
ATOM 709 C C . THR A 1 89 ? 4.586 14.294 1.227 1.00 81.69 89 THR A C 1
ATOM 711 O O . THR A 1 89 ? 3.832 14.733 0.359 1.00 81.69 89 THR A O 1
ATOM 714 N N . LYS A 1 90 ? 5.637 13.520 0.934 1.00 86.94 90 LYS A N 1
ATOM 715 C CA . LYS A 1 90 ? 6.013 13.148 -0.432 1.00 86.94 90 LYS A CA 1
ATOM 716 C C . LYS A 1 90 ? 5.926 11.639 -0.637 1.00 86.94 90 LYS A C 1
ATOM 718 O O . LYS A 1 90 ? 6.419 10.864 0.183 1.00 86.94 90 LYS A O 1
ATOM 723 N N . LYS A 1 91 ? 5.324 11.216 -1.755 1.00 89.56 91 LYS A N 1
ATOM 724 C CA . LYS A 1 91 ? 5.356 9.811 -2.184 1.00 89.56 91 LYS A CA 1
ATOM 725 C C . LYS A 1 91 ? 6.803 9.433 -2.526 1.00 89.56 91 LYS A C 1
ATOM 727 O O . LYS A 1 91 ? 7.483 10.181 -3.231 1.00 89.56 91 LYS A O 1
ATOM 732 N N . ARG A 1 92 ? 7.274 8.303 -2.003 1.00 90.25 92 ARG A N 1
ATOM 733 C CA . ARG A 1 92 ? 8.604 7.758 -2.287 1.00 90.25 92 ARG A CA 1
ATOM 734 C C . ARG A 1 92 ? 8.673 7.243 -3.717 1.00 90.25 92 ARG A C 1
ATOM 736 O O . ARG A 1 92 ? 7.653 6.885 -4.307 1.00 90.25 92 ARG A O 1
ATOM 743 N N . ASP A 1 93 ? 9.896 7.153 -4.213 1.00 86.44 93 ASP A N 1
ATOM 744 C CA . ASP A 1 93 ? 10.193 6.391 -5.415 1.00 86.44 93 ASP A CA 1
ATOM 745 C C . ASP A 1 93 ? 10.251 4.900 -5.052 1.00 86.44 93 ASP A C 1
ATOM 747 O O . ASP A 1 93 ? 11.086 4.470 -4.253 1.00 86.44 93 ASP A O 1
ATOM 751 N N . THR A 1 94 ? 9.272 4.140 -5.526 1.00 85.88 94 THR A N 1
ATOM 752 C CA . THR A 1 94 ? 9.141 2.696 -5.309 1.00 85.88 94 THR A CA 1
ATOM 753 C C . THR A 1 94 ? 8.346 2.109 -6.470 1.00 85.88 94 THR A C 1
ATOM 755 O O . THR A 1 94 ? 7.442 2.765 -6.998 1.00 85.88 94 THR A O 1
ATOM 758 N N . ALA A 1 95 ? 8.678 0.879 -6.867 1.00 83.62 95 ALA A N 1
ATOM 759 C CA . ALA A 1 95 ? 7.962 0.169 -7.924 1.00 83.62 95 ALA A CA 1
ATOM 760 C C . ALA A 1 95 ? 6.501 -0.114 -7.533 1.00 83.62 95 ALA A C 1
ATOM 762 O O . ALA A 1 95 ? 5.632 -0.189 -8.393 1.00 83.62 95 ALA A O 1
ATOM 763 N N . PHE A 1 96 ? 6.197 -0.184 -6.234 1.00 83.44 96 PHE A N 1
ATOM 764 C CA . PHE A 1 96 ? 4.849 -0.437 -5.742 1.00 83.44 96 PHE A CA 1
ATOM 765 C C . PHE A 1 96 ? 3.969 0.823 -5.819 1.00 83.44 96 PHE A C 1
ATOM 767 O O . PHE A 1 96 ? 4.360 1.926 -5.428 1.00 83.44 96 PHE A O 1
ATOM 774 N N . ILE A 1 97 ? 2.725 0.674 -6.276 1.00 86.94 97 ILE A N 1
ATOM 775 C CA . ILE A 1 97 ? 1.823 1.809 -6.543 1.00 86.94 97 ILE A CA 1
ATOM 776 C C . ILE A 1 97 ? 0.486 1.667 -5.812 1.00 86.94 97 ILE A C 1
ATOM 778 O O . ILE A 1 97 ? -0.133 2.681 -5.483 1.00 86.94 97 ILE A O 1
ATOM 782 N N . TYR A 1 98 ? 0.059 0.437 -5.532 1.00 91.56 98 TYR A N 1
ATOM 783 C CA . TYR A 1 98 ? -1.279 0.132 -5.040 1.00 91.56 98 TYR A CA 1
ATOM 784 C C . TYR A 1 98 ? -1.233 -0.609 -3.705 1.00 91.56 98 TYR A C 1
ATOM 786 O O . TYR A 1 98 ? -0.357 -1.441 -3.466 1.00 91.56 98 TYR A O 1
ATOM 794 N N . LEU A 1 99 ? -2.223 -0.343 -2.854 1.00 96.25 99 LEU A N 1
ATOM 795 C CA . LEU A 1 99 ? -2.512 -1.149 -1.672 1.00 96.25 99 LEU A CA 1
ATOM 796 C C . LEU A 1 99 ? -3.764 -1.977 -1.940 1.00 96.25 99 LEU A C 1
ATOM 798 O O . LEU A 1 99 ? -4.854 -1.416 -2.033 1.00 96.25 99 LEU A O 1
ATOM 802 N N . ASN A 1 100 ? -3.625 -3.297 -2.026 1.00 96.12 100 ASN A N 1
ATOM 803 C CA . ASN A 1 100 ? -4.752 -4.207 -2.213 1.00 96.12 100 ASN A CA 1
ATOM 804 C C . ASN A 1 100 ? -5.227 -4.712 -0.854 1.00 96.12 100 ASN A C 1
ATOM 806 O O . ASN A 1 100 ? -4.473 -5.359 -0.127 1.00 96.12 100 ASN A O 1
ATOM 810 N N . TRP A 1 101 ? -6.484 -4.435 -0.512 1.00 96.19 101 TRP A N 1
ATOM 811 C CA . TRP A 1 101 ? -7.076 -4.903 0.733 1.00 96.19 101 TRP A CA 1
ATOM 812 C C . TRP A 1 101 ? -7.881 -6.187 0.527 1.00 96.19 101 TRP A C 1
ATOM 814 O O . TRP A 1 101 ? -8.755 -6.285 -0.342 1.00 96.19 101 TRP A O 1
ATOM 824 N N . TYR A 1 102 ? -7.613 -7.158 1.396 1.00 95.31 102 TYR A N 1
ATOM 825 C CA . TYR A 1 102 ? -8.265 -8.453 1.444 1.00 95.31 102 TYR A CA 1
ATOM 826 C C . TYR A 1 102 ? -8.863 -8.702 2.832 1.00 95.31 102 TYR A C 1
ATOM 828 O O . TYR A 1 102 ? -8.266 -8.406 3.871 1.00 95.31 102 TYR A O 1
ATOM 836 N N . LYS A 1 103 ? -10.045 -9.320 2.859 1.00 94.81 103 LYS A N 1
ATOM 837 C CA . LYS A 1 103 ? -10.606 -9.893 4.090 1.00 94.81 103 LYS A CA 1
ATOM 838 C C . LYS A 1 103 ? -9.878 -11.180 4.473 1.00 94.81 103 LYS A C 1
ATOM 840 O O . LYS A 1 103 ? -9.208 -11.804 3.645 1.00 94.81 103 LYS A O 1
ATOM 845 N N . ARG A 1 104 ? -10.105 -11.636 5.709 1.00 89.62 104 ARG A N 1
ATOM 846 C CA . ARG A 1 104 ? -9.737 -12.982 6.170 1.00 89.62 104 ARG A CA 1
ATOM 847 C C . ARG A 1 104 ? -10.130 -14.019 5.106 1.00 89.62 104 ARG A C 1
ATOM 849 O O . ARG A 1 104 ? -11.254 -13.980 4.606 1.00 89.62 104 ARG A O 1
ATOM 856 N N . ARG A 1 105 ? -9.211 -14.945 4.795 1.00 88.69 105 ARG A N 1
ATOM 857 C CA . ARG A 1 105 ? -9.268 -15.934 3.687 1.00 88.69 105 ARG A CA 1
ATOM 858 C C . ARG A 1 105 ? -8.891 -15.409 2.293 1.00 88.69 105 ARG A C 1
ATOM 860 O O . ARG A 1 105 ? -9.136 -16.101 1.314 1.00 88.69 105 ARG A O 1
ATOM 867 N N . GLY A 1 106 ? -8.298 -14.219 2.188 1.00 89.62 106 GLY A N 1
ATOM 868 C CA . GLY A 1 106 ? -7.739 -13.729 0.922 1.00 89.62 106 GLY A CA 1
ATOM 869 C C . GLY A 1 106 ? -8.791 -13.261 -0.086 1.00 89.62 106 GLY A C 1
ATOM 870 O O . GLY A 1 106 ? -8.523 -13.212 -1.281 1.00 89.62 106 GLY A O 1
ATOM 871 N N . ARG A 1 107 ? -10.002 -12.906 0.367 1.00 91.75 107 ARG A N 1
ATOM 872 C CA . ARG A 1 107 ? -11.025 -12.336 -0.521 1.00 91.75 107 ARG A CA 1
ATOM 873 C C . ARG A 1 107 ? -10.745 -10.855 -0.745 1.00 91.75 107 ARG A C 1
ATOM 875 O O . ARG A 1 107 ? -10.899 -10.067 0.192 1.00 91.75 107 ARG A O 1
ATOM 882 N N . PHE A 1 108 ? -10.403 -10.488 -1.978 1.00 93.62 108 PHE A N 1
ATOM 883 C CA . PHE A 1 108 ? -10.201 -9.095 -2.383 1.00 93.62 108 PHE A CA 1
ATOM 884 C C . PHE A 1 108 ? -11.448 -8.257 -2.088 1.00 93.62 108 PHE A C 1
ATOM 886 O O . PHE A 1 108 ? -12.577 -8.746 -2.189 1.00 93.62 108 PHE A O 1
ATOM 893 N N . GLN A 1 109 ? -11.254 -7.013 -1.666 1.00 95.19 109 GLN A N 1
ATOM 894 C CA . GLN A 1 109 ? -12.343 -6.070 -1.416 1.00 95.19 109 GLN A CA 1
ATOM 895 C C . GLN A 1 109 ? -12.227 -4.851 -2.329 1.00 95.19 109 GLN A C 1
ATOM 897 O O . GLN A 1 109 ? -13.174 -4.539 -3.052 1.00 95.19 109 GLN A O 1
ATOM 902 N N . TYR A 1 110 ? -11.082 -4.172 -2.284 1.00 94.94 110 TYR A N 1
ATOM 903 C CA . TYR A 1 110 ? -10.738 -3.055 -3.158 1.00 94.94 110 TYR A CA 1
ATOM 904 C C . TYR A 1 110 ? -9.243 -2.741 -3.057 1.00 94.94 110 TYR A C 1
ATOM 906 O O . TYR A 1 110 ? -8.556 -3.175 -2.129 1.00 94.94 110 TYR A O 1
ATOM 914 N N . GLN A 1 111 ? -8.759 -1.943 -4.002 1.00 95.12 111 GLN A N 1
ATOM 915 C CA . GLN A 1 111 ? -7.430 -1.349 -3.977 1.00 95.12 111 GLN A CA 1
ATOM 916 C C . GLN A 1 111 ? -7.503 0.147 -3.657 1.00 95.12 111 GLN A C 1
ATOM 918 O O . GLN A 1 111 ? -8.436 0.825 -4.092 1.00 95.12 111 GLN A O 1
ATOM 923 N N . ILE A 1 112 ? -6.515 0.660 -2.923 1.00 95.25 112 ILE A N 1
ATOM 924 C CA . ILE A 1 112 ? -6.317 2.084 -2.627 1.00 95.25 112 ILE A CA 1
ATOM 925 C C . ILE A 1 112 ? -5.091 2.588 -3.386 1.00 95.25 112 ILE A C 1
ATOM 927 O O . ILE A 1 112 ? -4.049 1.929 -3.410 1.00 95.25 112 ILE A O 1
ATOM 931 N N . PHE A 1 113 ? -5.197 3.787 -3.955 1.00 94.19 113 PHE A N 1
ATOM 932 C CA . PHE A 1 113 ? -4.066 4.519 -4.518 1.00 94.19 113 PHE A CA 1
ATOM 933 C C . PHE A 1 113 ? -4.188 6.020 -4.284 1.00 94.19 113 PHE A C 1
ATOM 935 O O . PHE A 1 113 ? -5.279 6.553 -4.082 1.00 94.19 113 PHE A O 1
ATOM 942 N N . TYR A 1 114 ? -3.049 6.702 -4.317 1.00 94.12 114 TYR A N 1
ATOM 943 C CA . TYR A 1 114 ? -2.985 8.158 -4.261 1.00 94.12 114 TYR A CA 1
ATOM 944 C C . TYR A 1 114 ? -2.978 8.742 -5.676 1.00 94.12 114 TYR A C 1
ATOM 946 O O . TYR A 1 114 ? -2.076 8.436 -6.458 1.00 94.12 114 TYR A O 1
ATOM 954 N N . ASP A 1 115 ? -3.960 9.587 -5.996 1.00 92.81 115 ASP A N 1
ATOM 955 C CA . ASP A 1 115 ? -3.992 10.360 -7.237 1.00 92.81 115 ASP A CA 1
ATOM 956 C C . ASP A 1 115 ? -3.262 11.700 -7.028 1.00 92.81 115 ASP A C 1
ATOM 958 O O . ASP A 1 115 ? -3.785 12.585 -6.342 1.00 92.81 115 ASP A O 1
ATOM 962 N N . PRO A 1 116 ? -2.065 11.889 -7.618 1.00 88.69 116 PRO A N 1
ATOM 963 C CA . PRO A 1 116 ? -1.290 13.109 -7.433 1.00 88.69 116 PRO A CA 1
ATOM 964 C C . PRO A 1 116 ? -1.910 14.329 -8.121 1.00 88.69 116 PRO A C 1
ATOM 966 O O . PRO A 1 116 ? -1.571 15.449 -7.755 1.00 88.69 116 PRO A O 1
ATOM 969 N N . ARG A 1 117 ? -2.809 14.144 -9.100 1.00 90.62 117 ARG A N 1
ATOM 970 C CA . ARG A 1 117 ? -3.460 15.255 -9.810 1.00 90.62 117 ARG A CA 1
ATOM 971 C C . ARG A 1 117 ? -4.528 15.907 -8.946 1.00 90.62 117 ARG A C 1
ATOM 973 O O . ARG A 1 117 ? -4.665 17.124 -8.958 1.00 90.62 117 ARG A O 1
ATOM 980 N N . THR A 1 118 ? -5.284 15.094 -8.212 1.00 93.75 118 THR A N 1
ATOM 981 C CA . THR A 1 118 ? -6.345 15.577 -7.317 1.00 93.75 118 THR A CA 1
ATOM 982 C C . THR A 1 118 ? -5.886 15.705 -5.867 1.00 93.75 118 THR A C 1
ATOM 984 O O . THR A 1 118 ? -6.606 16.280 -5.060 1.00 93.75 118 THR A O 1
ATOM 987 N N . GLY A 1 119 ? -4.722 15.152 -5.512 1.00 89.44 119 GLY A N 1
ATOM 988 C CA . GLY A 1 119 ? -4.214 15.127 -4.139 1.00 89.44 119 GLY A CA 1
ATOM 989 C C . GLY A 1 119 ? -5.035 14.238 -3.199 1.00 89.44 119 GLY A C 1
ATOM 990 O O . GLY A 1 119 ? -5.053 14.463 -1.991 1.00 89.44 119 GLY A O 1
ATOM 991 N N . GLN A 1 120 ? -5.758 13.255 -3.743 1.00 93.44 120 GLN A N 1
ATOM 992 C CA . GLN A 1 120 ? -6.744 12.463 -3.004 1.00 93.44 120 GLN A CA 1
ATOM 993 C C . GLN A 1 120 ? -6.455 10.967 -3.094 1.00 93.44 120 GLN A C 1
ATOM 995 O O . GLN A 1 120 ? -5.913 10.475 -4.085 1.00 93.44 120 GLN A O 1
ATOM 1000 N N . PHE A 1 121 ? -6.870 10.236 -2.061 1.00 94.69 121 PHE A N 1
ATOM 1001 C CA . PHE A 1 121 ? -6.926 8.780 -2.100 1.00 94.69 121 PHE A CA 1
ATOM 1002 C C . PHE A 1 121 ? -8.170 8.332 -2.862 1.00 94.69 121 PHE A C 1
ATOM 1004 O O . PHE A 1 121 ? -9.261 8.858 -2.651 1.00 94.69 121 PHE A O 1
ATOM 1011 N N . LYS A 1 122 ? -7.996 7.363 -3.757 1.00 95.06 122 LYS A N 1
ATOM 1012 C CA . LYS A 1 122 ? -9.067 6.765 -4.552 1.00 95.06 122 LYS A CA 1
ATOM 1013 C C . LYS A 1 122 ? -9.121 5.264 -4.312 1.00 95.06 122 LYS A C 1
ATOM 1015 O O . LYS A 1 122 ? -8.101 4.632 -4.030 1.00 95.06 122 LYS A O 1
ATOM 1020 N N . LYS A 1 123 ? -10.324 4.707 -4.461 1.00 95.25 123 LYS A N 1
ATOM 1021 C CA . LYS A 1 123 ? -10.595 3.270 -4.387 1.00 95.25 123 LYS A CA 1
ATOM 1022 C C . LYS A 1 123 ? -10.980 2.731 -5.758 1.00 95.25 123 LYS A C 1
ATOM 1024 O O . LYS A 1 123 ? -11.700 3.395 -6.499 1.00 95.25 123 LYS A O 1
ATOM 1029 N N . SER A 1 124 ? -10.538 1.518 -6.068 1.00 92.44 124 SER A N 1
ATOM 1030 C CA . SER A 1 124 ? -11.022 0.747 -7.217 1.00 92.44 124 SER A CA 1
ATOM 1031 C C . SER A 1 124 ? -11.411 -0.662 -6.778 1.00 92.44 124 SER A C 1
ATOM 1033 O O . SER A 1 124 ? -10.731 -1.272 -5.954 1.00 92.44 124 SER A O 1
ATOM 1035 N N . HIS A 1 125 ? -12.515 -1.172 -7.323 1.00 90.12 125 HIS A N 1
ATOM 1036 C CA . HIS A 1 125 ? -12.965 -2.555 -7.123 1.00 90.12 125 HIS A CA 1
ATOM 1037 C C . HIS A 1 125 ? -12.510 -3.494 -8.244 1.00 90.12 125 HIS A C 1
ATOM 1039 O O . HIS A 1 125 ? -12.699 -4.702 -8.137 1.00 90.12 125 HIS A O 1
ATOM 1045 N N . ALA A 1 126 ? -11.897 -2.959 -9.300 1.00 79.50 126 ALA A N 1
ATOM 1046 C CA . ALA A 1 126 ? -11.151 -3.774 -10.240 1.00 79.50 126 ALA A CA 1
ATOM 1047 C C . ALA A 1 126 ? -9.774 -4.028 -9.629 1.00 79.50 126 ALA A C 1
ATOM 1049 O O . ALA A 1 126 ? -9.066 -3.064 -9.329 1.00 79.50 126 ALA A O 1
ATOM 1050 N N . SER A 1 127 ? -9.399 -5.296 -9.432 1.00 64.88 127 SER A N 1
ATOM 1051 C CA . SER A 1 127 ? -7.982 -5.596 -9.258 1.00 64.88 127 SER A CA 1
ATOM 1052 C C . SER A 1 127 ? -7.340 -5.373 -10.616 1.00 64.88 127 SER A C 1
ATOM 1054 O O . SER A 1 127 ? -7.585 -6.135 -11.554 1.00 64.88 127 SER A O 1
ATOM 1056 N N . HIS A 1 128 ? -6.561 -4.309 -10.744 1.00 59.62 128 HIS A N 1
ATOM 1057 C CA . HIS A 1 128 ? -5.591 -4.272 -11.822 1.00 59.62 128 HIS A CA 1
ATOM 1058 C C . HIS A 1 128 ? -4.577 -5.363 -11.458 1.00 59.62 128 HIS A C 1
ATOM 1060 O O . HIS A 1 128 ? -3.995 -5.314 -10.380 1.00 59.62 128 HIS A O 1
ATOM 1066 N N . ALA A 1 129 ? -4.524 -6.426 -12.251 1.00 50.22 129 ALA A N 1
ATOM 1067 C CA . ALA A 1 129 ? -3.619 -7.560 -12.118 1.00 50.22 129 ALA A CA 1
ATOM 1068 C C . ALA A 1 129 ? -3.018 -7.806 -13.497 1.00 50.22 129 ALA A C 1
ATOM 1070 O O . ALA A 1 129 ? -3.801 -7.743 -14.475 1.00 50.22 129 ALA A O 1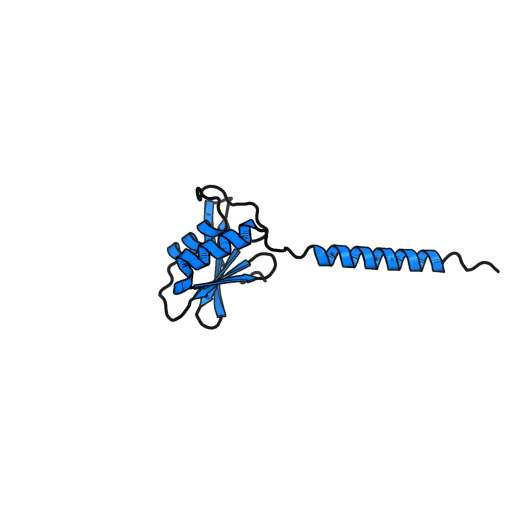
#

pLDDT: mean 85.77, std 12.99, range [49.16, 97.56]

Mean predicted aligned error: 9.23 Å

Nearest PDB structures (foldseek):
  1th5-assembly1_A  TM=5.918E-01  e=3.505E+00  Oryza sativa
  6m6v-assembly1_A  TM=5.465E-01  e=6.220E+00  Shewanella oneidensis MR-1
  2dir-assembly1_A  TM=2.665E-01  e=8.090E-01  Homo sapiens
  7afo-assembly1_X  TM=4.384E-01  e=4.820E+00  Escherichia coli
  6xrs-assembly2_D  TM=4.390E-01  e=8.555E+00  Neisseria gonorrhoeae NCCP11945

Solvent-accessible surface area (backbone atoms only — not comparable to full-atom values): 7636 Å² total; per-residue (Å²): 144,87,79,68,76,61,58,60,54,50,53,51,51,54,49,50,52,52,54,53,51,57,58,56,67,68,67,61,64,70,81,48,73,67,53,52,52,33,52,48,53,47,44,74,76,43,37,84,52,31,47,78,44,82,45,80,53,37,32,39,36,39,31,38,45,65,95,65,90,81,54,69,69,58,54,50,49,54,46,38,64,59,47,21,42,97,84,60,78,47,74,54,94,61,74,56,65,36,37,37,36,21,41,58,91,70,46,75,68,38,31,42,35,75,40,82,90,78,74,40,79,46,77,38,75,66,79,88,125

Organism: NCBI:txid2093361